Protein AF-A0A3N5F4Y5-F1 (afdb_monomer)

Radius of gyration: 19.26 Å; Cα contacts (8 Å, |Δi|>4): 260; chains: 1; bounding box: 48×37×70 Å

pLDDT: mean 82.88, std 17.09, range [37.59, 97.62]

Foldseek 3Di:
DDDDDDDPDDDPPDVPQPWAWDDDDLPVLQPQPLVNLQVLCQVLQLQFQWKWFDVVIDTDGSQQWPDWDGDLQFIWTAGPVRDIDTDGLQFFPAWTWIDGPQWIKIFTFGPDPPDSPDTGMITIDRDVVSSNSNRSSSSNSHDPD

Mean predicted aligned error: 8.81 Å

Solvent-accessible surface area (backbone atoms only — not comparable to full-atom values): 8452 Å² total; per-residue (Å²): 139,84,84,83,78,78,85,90,72,84,90,81,80,62,92,64,79,66,69,40,78,50,90,70,84,61,69,69,16,78,76,46,53,56,69,58,28,41,53,49,44,61,62,50,60,82,63,35,64,38,37,35,40,51,88,78,74,41,79,42,54,51,90,40,51,72,48,78,48,62,56,100,59,30,41,36,40,30,35,75,88,72,49,75,52,74,48,47,29,78,41,42,74,50,70,52,42,30,38,46,99,77,29,20,36,30,34,36,17,28,70,53,100,84,48,62,84,47,58,38,39,36,44,23,25,76,46,57,64,68,34,52,55,48,48,33,29,53,62,36,50,38,66,88,120

Structure (mmCIF, N/CA/C/O backbone):
data_AF-A0A3N5F4Y5-F1
#
_entry.id   AF-A0A3N5F4Y5-F1
#
loop_
_atom_site.group_PDB
_atom_site.id
_atom_site.type_symbol
_atom_site.label_atom_id
_atom_site.label_alt_id
_atom_site.label_comp_id
_atom_site.label_asym_id
_atom_site.label_entity_id
_atom_site.label_seq_id
_atom_site.pdbx_PDB_ins_code
_atom_site.Cartn_x
_atom_site.Cartn_y
_atom_site.Cartn_z
_atom_site.occupancy
_atom_site.B_iso_or_equiv
_atom_site.auth_seq_id
_atom_site.auth_comp_id
_atom_site.auth_asym_id
_atom_site.auth_atom_id
_atom_site.pdbx_PDB_model_num
ATOM 1 N N . MET A 1 1 ? 31.131 5.107 -60.556 1.00 39.16 1 MET A N 1
ATOM 2 C CA . MET A 1 1 ? 31.354 4.454 -59.250 1.00 39.16 1 MET A CA 1
ATOM 3 C C . MET A 1 1 ? 30.391 5.071 -58.253 1.00 39.16 1 MET A C 1
ATOM 5 O O . MET A 1 1 ? 30.559 6.221 -57.877 1.00 39.16 1 MET A O 1
ATOM 9 N N . THR A 1 2 ? 29.314 4.358 -57.948 1.00 41.59 2 THR A N 1
ATOM 10 C CA . THR A 1 2 ? 28.188 4.807 -57.122 1.00 41.59 2 THR A CA 1
ATOM 11 C C . THR A 1 2 ? 28.307 4.161 -55.751 1.00 41.59 2 THR A C 1
ATOM 13 O O . THR A 1 2 ? 27.948 2.999 -55.579 1.00 41.59 2 THR A O 1
ATOM 16 N N . THR A 1 3 ? 28.810 4.904 -54.769 1.00 41.22 3 THR A N 1
ATOM 17 C CA . THR A 1 3 ? 28.878 4.430 -53.384 1.00 41.22 3 THR A CA 1
ATOM 18 C C . THR A 1 3 ? 27.664 4.962 -52.630 1.00 41.22 3 THR A C 1
ATOM 20 O O . THR A 1 3 ? 27.638 6.104 -52.178 1.00 41.22 3 THR A O 1
ATOM 23 N N . ARG A 1 4 ? 26.624 4.128 -52.540 1.00 46.00 4 ARG A N 1
ATOM 24 C CA . ARG A 1 4 ? 25.572 4.239 -51.525 1.00 46.00 4 ARG A CA 1
ATOM 25 C C . ARG A 1 4 ? 26.124 3.663 -50.216 1.00 46.00 4 ARG A C 1
ATOM 27 O O . ARG A 1 4 ? 26.490 2.495 -50.185 1.00 46.00 4 ARG A O 1
ATOM 34 N N . ALA A 1 5 ? 26.146 4.465 -49.161 1.00 48.28 5 ALA A N 1
ATOM 35 C CA . ALA A 1 5 ? 26.186 4.015 -47.770 1.00 48.28 5 ALA A CA 1
ATOM 36 C C . ALA A 1 5 ? 25.197 4.923 -47.021 1.00 48.28 5 ALA A C 1
ATOM 38 O O . ALA A 1 5 ? 25.491 6.080 -46.749 1.00 48.28 5 ALA A O 1
ATOM 39 N N . THR A 1 6 ? 23.903 4.624 -47.104 1.00 47.03 6 THR A N 1
ATOM 40 C CA . THR A 1 6 ? 23.153 3.804 -46.138 1.00 47.03 6 THR A CA 1
ATOM 41 C C . THR A 1 6 ? 23.210 4.402 -44.734 1.00 47.03 6 THR A C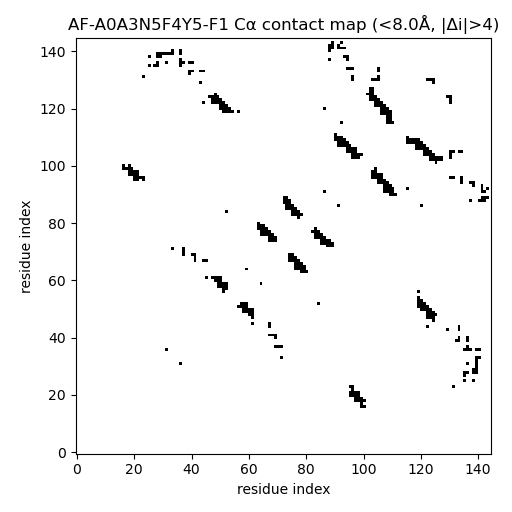 1
ATOM 43 O O . THR A 1 6 ? 24.239 4.398 -44.069 1.00 47.03 6 THR A O 1
ATOM 46 N N . ALA A 1 7 ? 22.054 4.941 -44.356 1.00 46.69 7 ALA A N 1
ATOM 47 C CA . ALA A 1 7 ? 21.669 5.537 -43.091 1.00 46.69 7 ALA A CA 1
ATOM 48 C C . ALA A 1 7 ? 22.350 4.954 -41.842 1.00 46.69 7 ALA A C 1
ATOM 50 O O . ALA A 1 7 ? 22.230 3.765 -41.558 1.00 46.69 7 ALA A O 1
ATOM 51 N N . LEU A 1 8 ? 22.928 5.843 -41.031 1.00 42.75 8 LEU A N 1
ATOM 52 C CA . LEU A 1 8 ? 23.055 5.652 -39.589 1.00 42.75 8 LEU A CA 1
ATOM 53 C C . LEU A 1 8 ? 22.016 6.562 -38.912 1.00 42.75 8 LEU A C 1
ATOM 55 O O . LEU A 1 8 ? 22.308 7.652 -38.431 1.00 42.75 8 LEU A O 1
ATOM 59 N N . PHE A 1 9 ? 20.760 6.132 -38.971 1.00 42.72 9 PHE A N 1
ATOM 60 C CA . PHE A 1 9 ? 19.688 6.595 -38.093 1.00 42.72 9 PHE A CA 1
ATOM 61 C C . PHE A 1 9 ? 19.286 5.378 -37.252 1.00 42.72 9 PHE A C 1
ATOM 63 O O . PHE A 1 9 ? 19.223 4.283 -37.805 1.00 42.72 9 PHE A O 1
ATOM 70 N N . PHE A 1 10 ? 19.005 5.586 -35.959 1.00 46.78 10 PHE A N 1
ATOM 71 C CA . PHE A 1 10 ? 18.862 4.578 -34.887 1.00 46.78 10 PHE A CA 1
ATOM 72 C C . PHE A 1 10 ? 20.227 4.011 -34.460 1.00 46.78 10 PHE A C 1
ATOM 74 O O . PHE A 1 10 ? 20.905 3.358 -35.234 1.00 46.78 10 PHE A O 1
ATOM 81 N N . ILE A 1 11 ? 20.753 4.269 -33.261 1.00 46.16 11 ILE A N 1
ATOM 82 C CA . ILE A 1 11 ? 20.195 3.880 -31.962 1.00 46.16 11 ILE A CA 1
ATOM 83 C C . ILE A 1 11 ? 20.563 4.958 -30.926 1.00 46.16 11 ILE A C 1
ATOM 85 O O . ILE A 1 11 ? 21.637 4.949 -30.340 1.00 46.16 11 ILE A O 1
ATOM 89 N N . LEU A 1 12 ? 19.659 5.905 -30.707 1.00 37.59 12 LEU A N 1
ATOM 90 C CA . LEU A 1 12 ? 19.516 6.648 -29.447 1.00 37.59 12 LEU A CA 1
ATOM 91 C C . LEU A 1 12 ? 18.030 7.004 -29.297 1.00 37.59 12 LEU A C 1
ATOM 93 O O . LEU A 1 12 ? 17.635 8.105 -28.931 1.00 37.59 12 LEU A O 1
ATOM 97 N N . ALA A 1 13 ? 17.180 6.034 -29.644 1.00 45.66 13 ALA A N 1
ATOM 98 C CA . ALA A 1 13 ? 15.788 6.036 -29.249 1.00 45.66 13 ALA A CA 1
ATOM 99 C C . ALA A 1 13 ? 15.753 5.626 -27.777 1.00 45.66 13 ALA A C 1
ATOM 101 O O . ALA A 1 13 ? 15.824 4.445 -27.465 1.00 45.66 13 ALA A O 1
ATOM 102 N N . GLY A 1 14 ? 15.718 6.639 -26.915 1.00 38.59 14 GLY A N 1
ATOM 103 C CA . GLY A 1 14 ? 15.108 6.597 -25.597 1.00 38.59 14 GLY A CA 1
ATOM 104 C C . GLY A 1 14 ? 15.651 5.552 -24.628 1.00 38.59 14 GLY A C 1
ATOM 105 O O . GLY A 1 14 ? 15.342 4.367 -24.710 1.00 38.59 14 GLY A O 1
ATOM 106 N N . LEU A 1 15 ? 16.205 6.046 -23.524 1.00 42.03 15 LEU A N 1
ATOM 107 C CA . LEU A 1 15 ? 15.737 5.591 -22.216 1.00 42.03 15 LEU A CA 1
ATOM 108 C C . LEU A 1 15 ? 14.218 5.844 -22.137 1.00 42.03 15 LEU A C 1
ATOM 110 O O . LEU A 1 15 ? 13.743 6.720 -21.420 1.00 42.03 15 LEU A O 1
ATOM 114 N N . SER A 1 16 ? 13.442 5.102 -22.925 1.00 44.28 16 SER A N 1
ATOM 115 C CA . SER A 1 16 ? 12.064 4.821 -22.613 1.00 44.28 16 SER A CA 1
ATOM 116 C C . SER A 1 16 ? 12.172 4.071 -21.304 1.00 44.28 16 SER A C 1
ATOM 118 O O . SER A 1 16 ? 12.575 2.909 -21.272 1.00 44.28 16 SER A O 1
ATOM 120 N N . ALA A 1 17 ? 11.906 4.769 -20.205 1.00 53.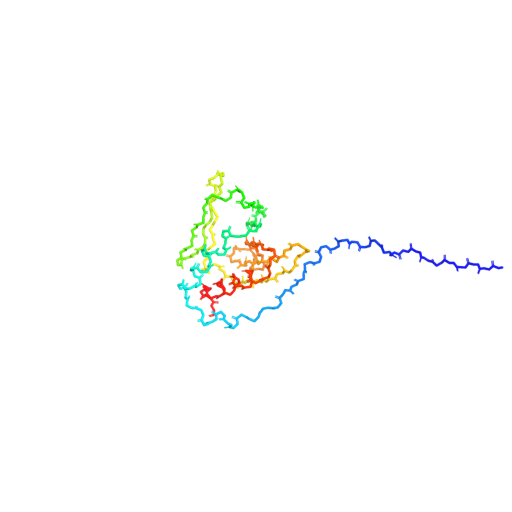50 17 ALA A N 1
ATOM 121 C CA . ALA A 1 17 ? 11.554 4.158 -18.941 1.00 53.50 17 ALA A CA 1
ATOM 122 C C . ALA A 1 17 ? 10.254 3.373 -19.189 1.00 53.50 17 ALA A C 1
ATOM 124 O O . ALA A 1 17 ? 9.159 3.813 -18.845 1.00 53.50 17 ALA A O 1
ATOM 125 N N . CYS A 1 18 ? 10.369 2.262 -19.918 1.00 67.62 18 CYS A N 1
ATOM 126 C CA . CYS A 1 18 ? 9.275 1.389 -20.275 1.00 67.62 18 CYS A CA 1
ATOM 127 C C . CYS A 1 18 ? 8.870 0.703 -18.988 1.00 67.62 18 CYS A C 1
ATOM 129 O O . CYS A 1 18 ? 9.538 -0.200 -18.493 1.00 67.62 18 CYS A O 1
ATOM 131 N N . ARG A 1 19 ? 7.789 1.217 -18.420 1.00 78.88 19 ARG A N 1
ATOM 132 C CA . ARG A 1 19 ? 7.047 0.561 -17.364 1.00 78.88 19 ARG A CA 1
ATOM 133 C C . ARG A 1 19 ? 6.552 -0.777 -17.907 1.00 78.88 19 ARG A C 1
ATOM 135 O O . ARG A 1 19 ? 5.781 -0.791 -18.864 1.00 78.88 19 ARG A O 1
ATOM 142 N N . GLU A 1 20 ? 6.995 -1.871 -17.307 1.00 87.12 20 GLU A N 1
ATOM 143 C CA . GLU A 1 20 ? 6.615 -3.220 -17.723 1.00 87.12 20 GLU A CA 1
ATOM 144 C C . GLU A 1 20 ? 5.564 -3.770 -16.748 1.00 87.12 20 GLU A C 1
ATOM 146 O O . GLU A 1 20 ? 5.825 -3.799 -15.543 1.00 87.12 20 GLU A O 1
ATOM 151 N N . PRO A 1 21 ? 4.360 -4.153 -17.204 1.00 87.56 21 PRO A N 1
ATOM 152 C CA . PRO A 1 21 ? 3.346 -4.714 -16.318 1.00 87.56 21 PRO A CA 1
ATOM 153 C C . PRO A 1 21 ? 3.817 -6.061 -15.755 1.00 87.56 21 PRO A C 1
ATOM 155 O O . PRO A 1 21 ? 4.337 -6.898 -16.491 1.00 87.56 21 PRO A O 1
ATOM 158 N N . ILE A 1 22 ? 3.599 -6.292 -14.461 1.00 88.69 22 ILE A N 1
ATOM 159 C CA . ILE A 1 22 ? 3.872 -7.583 -13.823 1.00 88.69 22 ILE A CA 1
ATOM 160 C C . ILE A 1 22 ? 2.543 -8.319 -13.677 1.00 88.69 22 ILE A C 1
ATOM 162 O O . ILE A 1 22 ? 1.646 -7.865 -12.968 1.00 88.69 22 ILE A O 1
ATOM 166 N N . ALA A 1 23 ? 2.418 -9.471 -14.335 1.00 84.56 23 ALA A N 1
ATOM 167 C CA . ALA A 1 23 ? 1.276 -10.350 -14.128 1.00 84.56 23 ALA A CA 1
ATOM 168 C C . ALA A 1 23 ? 1.361 -10.984 -12.731 1.00 84.56 23 ALA A C 1
ATOM 170 O O . ALA A 1 23 ? 2.342 -11.650 -12.387 1.00 84.56 23 ALA A O 1
ATOM 171 N N . VAL A 1 24 ? 0.325 -10.778 -11.921 1.00 79.31 24 VAL A N 1
ATOM 172 C CA . VAL A 1 24 ? 0.198 -11.376 -10.591 1.00 79.31 24 VAL A CA 1
ATOM 173 C C . VAL A 1 24 ? -1.089 -12.181 -10.543 1.00 79.31 24 VAL A C 1
ATOM 175 O O . VAL A 1 24 ? -2.158 -11.659 -10.850 1.00 79.31 24 VAL A O 1
ATOM 178 N N . ASP A 1 25 ? -0.986 -13.454 -10.162 1.00 81.94 25 ASP A N 1
ATOM 179 C CA . ASP A 1 25 ? -2.162 -14.256 -9.839 1.00 81.94 25 ASP A CA 1
ATOM 18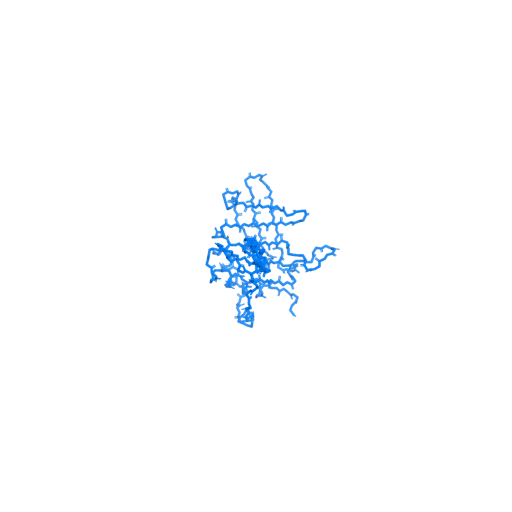0 C C . ASP A 1 25 ? -2.692 -13.831 -8.465 1.00 81.94 25 ASP A C 1
ATOM 182 O O . ASP A 1 25 ? -2.085 -14.114 -7.433 1.00 81.94 25 ASP A O 1
ATOM 186 N N . THR A 1 26 ? -3.813 -13.113 -8.451 1.00 78.75 26 THR A N 1
ATOM 187 C CA . THR A 1 26 ? -4.427 -12.582 -7.226 1.00 78.75 26 THR A CA 1
ATOM 188 C C . THR A 1 26 ? -5.364 -13.575 -6.542 1.00 78.75 26 THR A C 1
ATOM 190 O O . THR A 1 26 ? -5.964 -13.237 -5.521 1.00 78.75 26 THR A O 1
ATOM 193 N N . ARG A 1 27 ? -5.472 -14.821 -7.031 1.00 82.69 27 ARG A N 1
ATOM 194 C CA . ARG A 1 27 ? -6.260 -15.876 -6.364 1.00 82.69 27 ARG A CA 1
ATOM 195 C C . ARG A 1 27 ? -5.768 -16.155 -4.950 1.00 82.69 27 ARG A C 1
ATOM 197 O O . ARG A 1 27 ? -6.574 -16.374 -4.054 1.00 82.69 27 ARG A O 1
ATOM 204 N N . ALA A 1 28 ? -4.456 -16.074 -4.721 1.00 79.25 28 ALA A N 1
ATOM 205 C CA . ALA A 1 28 ? -3.878 -16.236 -3.387 1.00 79.25 28 ALA A CA 1
ATOM 206 C C . ALA A 1 28 ? -4.447 -15.227 -2.369 1.00 79.25 28 ALA A C 1
ATOM 208 O O . ALA A 1 28 ? -4.543 -15.545 -1.185 1.00 79.25 28 ALA A O 1
ATOM 209 N N . ALA A 1 29 ? -4.894 -14.050 -2.826 1.00 85.31 29 ALA A N 1
ATOM 210 C CA . ALA A 1 29 ? -5.499 -13.034 -1.971 1.00 85.31 29 ALA A CA 1
ATOM 211 C C . ALA A 1 29 ? -6.876 -13.442 -1.412 1.00 85.31 29 ALA A C 1
ATOM 213 O O . ALA A 1 29 ? -7.260 -12.954 -0.356 1.00 85.31 29 ALA A O 1
ATOM 214 N N . GLU A 1 30 ? -7.619 -14.345 -2.070 1.00 85.38 30 GLU A N 1
ATOM 215 C CA . GLU A 1 30 ? -8.925 -14.840 -1.583 1.00 85.38 30 GLU A CA 1
ATOM 216 C C . GLU A 1 30 ? -8.823 -15.579 -0.243 1.00 85.38 30 GLU A C 1
ATOM 218 O O . GLU A 1 30 ? -9.769 -15.573 0.539 1.00 85.38 30 GLU A O 1
ATOM 223 N N . GLY A 1 31 ? -7.671 -16.192 0.040 1.00 88.75 31 GLY A N 1
ATOM 224 C CA . GLY A 1 31 ? -7.444 -16.943 1.273 1.00 88.75 31 GLY A CA 1
ATOM 225 C C . GLY A 1 31 ? -6.908 -16.114 2.441 1.00 88.75 31 GLY A C 1
ATOM 226 O O . GLY A 1 31 ? -6.721 -16.669 3.522 1.00 88.75 31 GLY A O 1
ATOM 227 N N . ILE A 1 32 ? -6.613 -14.823 2.252 1.00 92.50 32 ILE A N 1
ATOM 228 C CA . ILE A 1 32 ? -5.951 -14.003 3.275 1.00 92.50 32 ILE A CA 1
ATOM 229 C C . ILE A 1 32 ? -7.006 -13.389 4.207 1.00 92.50 32 ILE A C 1
ATOM 231 O O . ILE A 1 32 ? -7.803 -12.564 3.760 1.00 92.50 32 ILE A O 1
ATOM 235 N N . PRO A 1 33 ? -7.006 -13.703 5.519 1.00 95.44 33 PRO A N 1
ATOM 236 C CA . PRO A 1 33 ? -7.923 -13.064 6.457 1.00 95.44 33 PRO A CA 1
ATOM 237 C C . PRO A 1 33 ? -7.659 -11.558 6.555 1.00 95.44 33 PRO A C 1
ATOM 239 O O . PRO A 1 33 ? -6.504 -11.138 6.660 1.00 95.44 33 PRO A O 1
ATOM 242 N N . SER A 1 34 ? -8.715 -10.742 6.633 1.00 94.00 34 SER A N 1
ATOM 243 C CA . SER A 1 34 ? -8.603 -9.273 6.649 1.00 94.00 34 SER A CA 1
ATOM 244 C C . SER A 1 34 ? -7.655 -8.751 7.732 1.00 94.00 34 SER A C 1
ATOM 246 O O . SER A 1 34 ? -6.875 -7.837 7.488 1.00 94.00 34 SER A O 1
ATOM 248 N N . LYS A 1 35 ? -7.646 -9.375 8.918 1.00 95.38 35 LYS A N 1
ATOM 249 C CA . LYS A 1 35 ? -6.722 -9.012 10.004 1.00 95.38 35 LYS A CA 1
ATOM 250 C C . LYS A 1 35 ? -5.249 -9.182 9.604 1.00 95.38 35 LYS A C 1
ATOM 252 O O . LYS A 1 35 ? -4.445 -8.299 9.882 1.00 95.38 35 LYS A O 1
ATOM 257 N N . ILE A 1 36 ? -4.916 -10.280 8.923 1.00 96.94 36 ILE A N 1
ATOM 258 C CA . ILE A 1 36 ? -3.555 -10.558 8.438 1.00 96.94 36 ILE A CA 1
ATOM 259 C C . ILE A 1 36 ? -3.176 -9.576 7.330 1.00 96.94 36 ILE A C 1
ATOM 261 O O . ILE A 1 36 ? -2.060 -9.064 7.323 1.00 96.94 36 ILE A O 1
ATOM 265 N N . ALA A 1 37 ? -4.112 -9.259 6.431 1.00 96.50 37 ALA A N 1
ATOM 266 C CA . ALA A 1 37 ? -3.887 -8.254 5.398 1.00 96.50 37 ALA A CA 1
ATOM 267 C C . ALA A 1 37 ? -3.617 -6.862 6.002 1.00 96.50 37 ALA A C 1
ATOM 269 O O . ALA A 1 37 ? -2.658 -6.199 5.613 1.00 96.50 37 ALA A O 1
ATOM 270 N N . ILE A 1 38 ? -4.395 -6.442 7.006 1.00 97.31 38 ILE A N 1
ATOM 271 C CA . ILE A 1 38 ? -4.191 -5.173 7.725 1.00 97.31 38 ILE A CA 1
ATOM 272 C C . ILE A 1 38 ? -2.827 -5.146 8.421 1.00 97.31 38 ILE A C 1
ATOM 274 O O . ILE A 1 38 ? -2.095 -4.165 8.294 1.00 97.31 38 ILE A O 1
ATOM 278 N N . GLU A 1 39 ? -2.460 -6.207 9.144 1.00 97.62 39 GLU A N 1
ATOM 279 C CA . GLU A 1 39 ? -1.151 -6.312 9.803 1.00 97.62 39 GLU A CA 1
ATOM 280 C C . GLU A 1 39 ? -0.002 -6.259 8.786 1.00 97.62 39 GLU A C 1
ATOM 282 O O . GLU A 1 39 ? 0.954 -5.504 8.971 1.00 97.62 39 GLU A O 1
ATOM 287 N N . GLY A 1 40 ? -0.139 -6.965 7.664 1.00 97.19 40 GLY A N 1
ATOM 288 C CA . GLY A 1 40 ? 0.827 -6.936 6.572 1.00 97.19 40 GLY A CA 1
ATOM 289 C C . GLY A 1 40 ? 0.975 -5.553 5.930 1.00 97.19 40 GLY A C 1
ATOM 290 O O . GLY A 1 40 ? 2.094 -5.101 5.686 1.00 97.19 40 GLY A O 1
ATOM 291 N N . LEU A 1 41 ? -0.127 -4.827 5.717 1.00 97.38 41 LEU A N 1
ATOM 292 C CA . LEU A 1 41 ? -0.084 -3.442 5.234 1.00 97.38 41 LEU A CA 1
ATOM 293 C C . LEU A 1 41 ? 0.596 -2.502 6.239 1.00 97.38 41 LEU A C 1
ATOM 295 O O . LEU A 1 41 ? 1.412 -1.673 5.830 1.00 97.38 41 LEU A O 1
ATOM 299 N N . ARG A 1 42 ? 0.320 -2.644 7.546 1.00 97.50 42 ARG A N 1
ATOM 300 C CA . ARG A 1 42 ? 1.002 -1.865 8.603 1.00 97.50 42 ARG A CA 1
ATOM 301 C C . ARG A 1 42 ? 2.512 -2.067 8.569 1.00 97.50 42 ARG A C 1
ATOM 303 O O . ARG A 1 42 ? 3.254 -1.127 8.843 1.00 97.50 42 ARG A O 1
ATOM 310 N N . GLU A 1 43 ? 2.963 -3.268 8.227 1.00 97.19 43 GLU A N 1
ATOM 311 C CA . GLU A 1 43 ? 4.383 -3.585 8.140 1.00 97.19 43 GLU A CA 1
ATOM 312 C C . GLU A 1 43 ? 5.038 -3.058 6.851 1.00 97.19 43 GLU A C 1
ATOM 314 O O . GLU A 1 43 ? 6.159 -2.541 6.884 1.00 97.19 43 GLU A O 1
ATOM 319 N N . LEU A 1 44 ? 4.366 -3.196 5.704 1.00 96.69 44 LEU A N 1
ATOM 320 C CA . LEU A 1 44 ? 4.965 -2.943 4.389 1.00 96.69 44 LEU A CA 1
ATOM 321 C C . LEU A 1 44 ? 4.906 -1.479 3.950 1.00 96.69 44 LEU A C 1
ATOM 323 O O . LEU A 1 44 ? 5.873 -0.985 3.360 1.00 96.69 44 LEU A O 1
ATOM 327 N N . LEU A 1 45 ? 3.809 -0.774 4.234 1.00 95.31 45 LEU A N 1
ATOM 328 C CA . LEU A 1 45 ? 3.611 0.600 3.763 1.00 95.31 45 LEU A CA 1
ATOM 329 C C . LEU A 1 45 ? 4.674 1.580 4.286 1.00 95.31 45 LEU A C 1
ATOM 331 O O . LEU A 1 45 ? 5.197 2.353 3.486 1.00 95.31 45 LEU A O 1
ATOM 335 N N . PRO A 1 46 ? 5.124 1.526 5.556 1.00 94.44 46 PRO A N 1
ATOM 336 C CA . PRO A 1 46 ? 6.208 2.393 6.026 1.00 94.44 46 PRO A CA 1
ATOM 337 C C . PRO A 1 46 ? 7.567 2.150 5.345 1.00 94.44 46 PRO A C 1
ATOM 339 O O . PRO A 1 46 ? 8.486 2.958 5.510 1.00 94.44 46 PRO A O 1
ATOM 342 N N . LYS A 1 47 ? 7.722 1.039 4.610 1.00 93.88 47 LYS A N 1
ATOM 343 C CA . LYS A 1 47 ? 8.960 0.654 3.913 1.00 93.88 47 LYS A CA 1
ATOM 344 C C . LYS A 1 47 ? 9.009 1.137 2.458 1.00 93.88 47 LYS A C 1
ATOM 346 O O . LYS A 1 47 ? 10.042 0.942 1.817 1.00 93.88 47 LYS A O 1
ATOM 351 N N . VAL A 1 48 ? 7.949 1.769 1.942 1.00 93.88 48 VAL A N 1
ATOM 352 C CA . VAL A 1 48 ? 7.947 2.337 0.583 1.00 93.88 48 VAL A CA 1
ATOM 353 C C . VAL A 1 48 ? 9.090 3.332 0.416 1.00 93.88 48 VAL A C 1
ATOM 355 O O . VAL A 1 48 ? 9.413 4.107 1.318 1.00 93.88 48 VAL A O 1
ATOM 358 N N . VAL A 1 49 ? 9.722 3.313 -0.750 1.00 90.06 49 VAL A N 1
ATOM 359 C CA . VAL A 1 49 ? 10.788 4.264 -1.097 1.00 90.06 49 VAL A CA 1
ATOM 360 C C . VAL A 1 49 ? 10.188 5.534 -1.678 1.00 90.06 49 VAL A C 1
ATOM 362 O O . VAL A 1 49 ? 10.707 6.628 -1.463 1.00 90.06 49 VAL A O 1
ATOM 365 N N . TYR A 1 50 ? 9.073 5.378 -2.384 1.00 86.94 50 TYR A N 1
ATOM 366 C CA . TYR A 1 50 ? 8.359 6.459 -3.025 1.00 86.94 50 TYR A CA 1
ATOM 367 C C . TYR A 1 50 ? 6.854 6.206 -2.951 1.00 86.94 50 TYR A C 1
ATOM 369 O O . TYR A 1 50 ? 6.399 5.067 -3.085 1.00 86.94 50 TYR A O 1
ATOM 377 N N . LEU A 1 51 ? 6.102 7.278 -2.729 1.00 90.81 51 LEU A N 1
ATOM 378 C CA . LEU A 1 51 ? 4.651 7.299 -2.695 1.00 90.81 51 LEU A CA 1
ATOM 379 C C . LEU A 1 51 ? 4.178 8.454 -3.579 1.00 90.81 51 LEU A C 1
ATOM 381 O O . LEU A 1 51 ? 4.780 9.522 -3.600 1.00 90.81 51 LEU A O 1
ATOM 385 N N . SER A 1 52 ? 3.064 8.278 -4.273 1.00 87.81 52 SER A N 1
ATOM 386 C CA . SER A 1 52 ? 2.338 9.421 -4.828 1.00 87.81 52 SER A CA 1
ATOM 387 C C . SER A 1 52 ? 0.840 9.211 -4.711 1.00 87.81 52 SER A C 1
ATOM 389 O O . SER A 1 52 ? 0.374 8.067 -4.733 1.00 87.81 52 SER A O 1
ATOM 391 N N . CYS A 1 53 ? 0.092 10.305 -4.573 1.00 86.25 53 CYS A N 1
ATOM 392 C CA . CYS A 1 53 ? -1.360 10.244 -4.519 1.00 86.25 53 CYS A CA 1
ATOM 393 C C . CYS A 1 53 ? -2.074 11.458 -5.131 1.00 86.25 53 CYS A C 1
ATOM 395 O O . CYS A 1 53 ? -1.516 12.554 -5.163 1.00 86.25 53 CYS A O 1
ATOM 397 N N . GLY A 1 54 ? -3.328 11.278 -5.558 1.00 71.62 54 GLY A N 1
ATOM 398 C CA . GLY A 1 54 ? -4.228 12.366 -5.979 1.00 71.62 54 GLY A CA 1
ATOM 399 C C . GLY A 1 54 ? -4.280 12.665 -7.488 1.00 71.62 54 GLY A C 1
ATOM 400 O O . GLY A 1 54 ? -3.560 12.062 -8.283 1.00 71.62 54 GLY A O 1
ATOM 401 N N . ASP A 1 55 ? -5.156 13.610 -7.863 1.00 66.69 55 ASP A N 1
ATOM 402 C CA . ASP A 1 55 ? -5.250 14.246 -9.193 1.00 66.69 55 ASP A CA 1
ATOM 403 C C . ASP A 1 55 ? -5.414 15.781 -8.998 1.00 66.69 55 ASP A C 1
ATOM 405 O O . ASP A 1 55 ? -6.437 16.195 -8.444 1.00 66.69 55 ASP A O 1
ATOM 409 N N . PRO A 1 56 ? -4.435 16.635 -9.374 1.00 68.94 56 PRO A N 1
ATOM 410 C CA . PRO A 1 56 ? -3.148 16.280 -9.969 1.00 68.94 56 PRO A CA 1
ATOM 411 C C . PRO A 1 56 ? -2.289 15.451 -9.008 1.00 68.94 56 PRO A C 1
ATOM 413 O O . PRO A 1 56 ? -2.421 15.545 -7.787 1.00 68.94 56 PRO A O 1
ATOM 416 N N . ARG A 1 57 ? -1.412 14.617 -9.572 1.00 78.00 57 ARG A N 1
ATOM 417 C CA . ARG A 1 57 ? -0.543 13.735 -8.789 1.00 78.00 57 ARG A CA 1
ATOM 418 C C . ARG A 1 57 ? 0.371 14.557 -7.884 1.00 78.00 57 ARG A C 1
ATOM 420 O O . ARG A 1 57 ? 1.127 15.392 -8.372 1.00 78.00 57 ARG A O 1
ATOM 427 N N . VAL A 1 58 ? 0.349 14.244 -6.593 1.00 81.69 58 VAL A N 1
ATOM 428 C CA . VAL A 1 58 ? 1.304 14.757 -5.612 1.00 81.69 58 VAL A CA 1
ATOM 429 C C . VAL A 1 58 ? 2.306 13.659 -5.298 1.00 81.69 58 VAL A C 1
ATOM 431 O O . VAL A 1 58 ? 1.934 12.564 -4.873 1.00 81.69 58 VAL A O 1
ATOM 434 N N . GLU A 1 59 ? 3.577 13.949 -5.541 1.00 87.19 59 GLU A N 1
ATOM 435 C CA . GLU A 1 59 ? 4.687 13.081 -5.167 1.00 87.19 59 GLU A CA 1
ATOM 436 C C . GLU A 1 59 ? 5.019 13.305 -3.691 1.00 87.19 59 GLU A C 1
ATOM 438 O O . GLU A 1 59 ? 5.151 14.446 -3.257 1.00 87.19 59 GLU A O 1
ATOM 443 N N . ILE A 1 60 ? 5.120 12.227 -2.915 1.00 85.31 60 ILE A N 1
ATOM 444 C CA . ILE A 1 60 ? 5.388 12.274 -1.479 1.00 85.31 60 ILE A CA 1
ATOM 445 C C . ILE A 1 60 ? 6.604 11.395 -1.207 1.00 85.31 60 ILE A C 1
ATOM 447 O O . ILE A 1 60 ? 6.569 10.167 -1.338 1.00 85.31 60 ILE A O 1
ATOM 451 N N . SER A 1 61 ? 7.703 12.022 -0.806 1.00 85.94 61 SER A N 1
ATOM 452 C CA . SER A 1 61 ? 8.880 11.289 -0.358 1.00 85.94 61 SER A CA 1
ATOM 453 C C . SER A 1 61 ? 8.612 10.624 0.994 1.00 85.94 61 SER A C 1
ATOM 455 O O . SER A 1 61 ? 7.875 11.137 1.837 1.00 85.94 61 SER A O 1
ATOM 457 N N . ARG A 1 62 ? 9.276 9.496 1.267 1.00 86.00 62 ARG A N 1
ATOM 458 C CA . ARG A 1 62 ? 9.171 8.828 2.575 1.00 86.00 62 ARG A CA 1
ATOM 459 C C . ARG A 1 62 ? 9.507 9.768 3.742 1.00 86.00 62 ARG A C 1
ATOM 461 O O . ARG A 1 62 ? 8.880 9.680 4.790 1.00 86.00 62 ARG A O 1
ATOM 468 N N . SER A 1 63 ? 10.474 10.671 3.560 1.00 87.88 63 SER A N 1
ATOM 469 C CA . SER A 1 63 ? 10.891 11.653 4.573 1.00 87.88 63 SER A CA 1
ATOM 470 C C . SER A 1 63 ? 9.819 12.681 4.934 1.00 87.88 63 SER A C 1
ATOM 472 O O . SER A 1 63 ? 9.919 13.325 5.981 1.00 87.88 63 SER A O 1
ATOM 474 N N . GLU A 1 64 ? 8.812 12.855 4.079 1.00 89.38 64 GLU A N 1
ATOM 475 C CA . GLU A 1 64 ? 7.685 13.746 4.336 1.00 89.38 64 GLU A CA 1
ATOM 476 C C . GLU A 1 64 ? 6.573 13.069 5.129 1.00 89.38 64 GLU A C 1
ATOM 478 O O . GLU A 1 64 ? 5.780 13.773 5.749 1.00 89.38 64 GLU A O 1
ATOM 483 N N . VAL A 1 65 ? 6.512 11.736 5.154 1.00 91.38 65 VAL A N 1
ATOM 484 C CA . VAL A 1 65 ? 5.480 11.004 5.893 1.00 91.38 65 VAL A CA 1
ATOM 485 C C . VAL A 1 65 ? 5.831 10.966 7.379 1.00 91.38 65 VAL A C 1
ATOM 487 O O . VAL A 1 65 ? 6.900 10.501 7.770 1.00 91.38 65 VAL A O 1
ATOM 490 N N . THR A 1 66 ? 4.921 11.451 8.220 1.00 92.94 66 THR A N 1
ATOM 491 C CA . THR A 1 66 ? 5.089 11.503 9.680 1.00 92.94 66 THR A CA 1
ATOM 492 C C . THR A 1 66 ? 4.425 10.327 10.381 1.00 92.94 66 THR A C 1
ATOM 494 O O . THR A 1 66 ? 4.938 9.855 11.392 1.00 92.94 66 THR A O 1
ATOM 497 N N . SER A 1 67 ? 3.310 9.823 9.849 1.00 93.88 67 SER A N 1
ATOM 498 C CA . SER A 1 67 ? 2.631 8.654 10.406 1.00 93.88 67 SER A CA 1
ATOM 499 C C . SER A 1 67 ? 1.822 7.894 9.363 1.00 93.88 67 SER A C 1
ATOM 501 O O . SER A 1 67 ? 1.279 8.492 8.433 1.00 93.88 67 SER A O 1
ATOM 503 N N . TRP A 1 68 ? 1.665 6.595 9.606 1.00 95.12 68 TRP A N 1
ATOM 504 C CA . TRP A 1 68 ? 0.734 5.713 8.909 1.00 95.12 68 TRP A CA 1
ATOM 505 C C . TRP A 1 68 ? -0.308 5.191 9.896 1.00 95.12 68 TRP A C 1
ATOM 507 O O . TRP A 1 68 ? 0.030 4.835 11.024 1.00 95.12 68 TRP A O 1
ATOM 517 N N . ALA A 1 69 ? -1.555 5.102 9.455 1.00 95.94 69 ALA A N 1
ATOM 518 C CA . ALA A 1 69 ? -2.618 4.383 10.132 1.00 95.94 69 ALA A CA 1
ATOM 519 C C . ALA A 1 69 ? -3.261 3.424 9.129 1.00 95.94 69 ALA A C 1
ATOM 521 O O . ALA A 1 69 ? -3.577 3.806 8.007 1.00 95.94 69 ALA A O 1
ATOM 522 N N . VAL A 1 70 ? -3.436 2.169 9.530 1.00 96.75 70 VAL A N 1
ATOM 523 C CA . VAL A 1 70 ? -4.158 1.168 8.739 1.00 96.75 70 VAL A CA 1
ATOM 524 C C . VAL A 1 70 ? -5.178 0.535 9.667 1.00 96.75 70 VAL A C 1
ATOM 526 O O . VAL A 1 70 ? -4.799 0.008 10.717 1.00 96.75 70 VAL A O 1
ATOM 529 N N . ASP A 1 71 ? -6.449 0.632 9.313 1.00 95.56 71 ASP A N 1
ATOM 530 C CA . ASP A 1 71 ? -7.594 0.124 10.070 1.00 95.56 71 ASP A CA 1
ATOM 531 C C . ASP A 1 71 ? -8.485 -0.732 9.160 1.00 95.56 71 ASP A C 1
ATOM 533 O O . ASP A 1 71 ? -8.129 -0.988 8.014 1.00 95.56 71 ASP A O 1
ATOM 537 N N . GLU A 1 72 ? -9.630 -1.202 9.650 1.00 94.38 72 GLU A N 1
ATOM 538 C CA . GLU A 1 72 ? -10.558 -2.021 8.860 1.00 94.38 72 GLU A CA 1
ATOM 539 C C . GLU A 1 72 ? -11.199 -1.257 7.693 1.00 94.38 72 GLU A C 1
ATOM 541 O O . GLU A 1 72 ? -11.764 -1.871 6.795 1.00 94.38 72 GLU A O 1
ATOM 546 N N . LYS A 1 73 ? -11.131 0.078 7.692 1.00 94.00 73 LYS A N 1
ATOM 547 C CA . LYS A 1 73 ? -11.763 0.935 6.683 1.00 94.00 73 LYS A CA 1
ATOM 548 C C . LYS A 1 73 ? -10.782 1.377 5.604 1.00 94.00 73 LYS A C 1
ATOM 550 O O . LYS A 1 73 ? -11.217 1.793 4.529 1.00 94.00 73 LYS A O 1
ATOM 555 N N . GLY A 1 74 ? -9.481 1.392 5.884 1.00 95.00 74 GLY A N 1
ATOM 556 C CA . GLY A 1 74 ? -8.494 1.829 4.910 1.00 95.00 74 GLY A CA 1
ATOM 557 C C . GLY A 1 74 ? -7.113 2.152 5.460 1.00 95.00 74 GLY A C 1
ATOM 558 O O . GLY A 1 74 ? -6.745 1.839 6.592 1.00 95.00 74 GLY A O 1
ATOM 559 N N . VAL A 1 75 ? -6.355 2.837 4.610 1.00 95.12 75 VAL A N 1
ATOM 560 C CA . VAL A 1 75 ? -5.012 3.348 4.878 1.00 95.12 75 VAL A CA 1
ATOM 561 C C . VAL A 1 75 ? -5.074 4.870 4.933 1.00 95.12 75 VAL A C 1
ATOM 563 O O . VAL A 1 75 ? -5.612 5.509 4.032 1.00 95.12 75 VAL A O 1
ATOM 566 N N . GLU A 1 76 ? -4.488 5.464 5.961 1.00 94.75 76 GLU A N 1
ATOM 567 C CA . GLU A 1 76 ? -4.292 6.904 6.093 1.00 94.75 76 GLU A CA 1
ATOM 568 C C . GLU A 1 76 ? -2.808 7.200 6.313 1.00 94.75 76 GLU A C 1
ATOM 570 O O . GLU A 1 76 ? -2.142 6.560 7.128 1.00 94.75 76 GLU A O 1
ATOM 575 N N . LEU A 1 77 ? -2.290 8.194 5.599 1.00 93.31 77 LEU A N 1
ATOM 576 C CA . LEU A 1 77 ? -0.954 8.733 5.825 1.00 93.31 77 LEU A CA 1
ATOM 577 C C . LEU A 1 77 ? -1.035 10.222 6.132 1.00 93.31 77 LEU A C 1
ATOM 579 O O . LEU A 1 77 ? -1.861 10.943 5.569 1.00 93.31 77 LEU A O 1
ATOM 583 N N . ARG A 1 78 ? -0.146 10.686 7.007 1.00 93.25 78 ARG A N 1
ATOM 584 C CA . ARG A 1 78 ? -0.001 12.106 7.332 1.00 93.25 78 ARG A CA 1
ATOM 585 C C . ARG A 1 78 ? 1.364 12.598 6.907 1.00 93.25 78 ARG A C 1
ATOM 587 O O . ARG A 1 78 ? 2.361 11.905 7.108 1.00 93.25 78 ARG A O 1
ATOM 594 N N . THR A 1 79 ? 1.409 13.787 6.325 1.00 92.25 79 THR A N 1
ATOM 595 C CA . THR A 1 79 ? 2.657 14.425 5.905 1.00 92.25 79 THR A CA 1
ATOM 596 C C . THR A 1 79 ? 3.123 15.456 6.930 1.00 92.25 79 THR A C 1
ATOM 598 O O . THR A 1 79 ? 2.366 15.901 7.796 1.00 92.25 79 THR A O 1
ATOM 601 N N . ARG A 1 80 ? 4.382 15.886 6.826 1.00 90.12 80 ARG A N 1
ATOM 602 C CA . ARG A 1 80 ? 4.963 16.949 7.658 1.00 90.12 80 ARG A CA 1
ATOM 603 C C . ARG A 1 80 ? 4.226 18.282 7.502 1.00 90.12 80 ARG A C 1
ATOM 605 O O . ARG A 1 80 ? 4.187 19.058 8.449 1.00 90.12 80 ARG A O 1
ATOM 612 N N . ALA A 1 81 ? 3.604 18.519 6.346 1.00 88.69 81 ALA A N 1
ATOM 613 C CA . ALA A 1 81 ? 2.766 19.689 6.090 1.00 88.69 81 ALA A CA 1
ATOM 614 C C . ALA A 1 81 ? 1.390 19.625 6.789 1.00 88.69 81 ALA A C 1
ATOM 616 O O . ALA A 1 81 ? 0.582 20.535 6.631 1.00 88.69 81 ALA A O 1
ATOM 617 N N . GLY A 1 82 ? 1.098 18.552 7.535 1.00 87.00 82 GLY A N 1
ATOM 618 C CA . GLY A 1 82 ? -0.188 18.341 8.200 1.00 87.00 82 GLY A CA 1
ATOM 619 C C . GLY A 1 82 ? -1.299 17.852 7.267 1.00 87.00 82 GLY A C 1
ATOM 620 O O . GLY A 1 82 ? -2.443 17.737 7.700 1.00 87.00 82 GLY A O 1
ATOM 621 N N . LEU A 1 83 ? -0.981 17.540 6.005 1.00 87.06 83 LEU A N 1
ATOM 622 C CA . LEU A 1 83 ? -1.943 16.976 5.059 1.00 87.06 83 LEU A CA 1
ATOM 623 C C . LEU A 1 83 ? -2.183 15.500 5.383 1.00 87.06 83 LEU A C 1
ATOM 625 O O . LEU A 1 83 ? -1.238 14.760 5.665 1.00 87.06 83 LEU A O 1
ATOM 629 N N . SER A 1 84 ? -3.446 15.081 5.321 1.00 89.81 84 SER A N 1
ATOM 630 C CA . SER A 1 84 ? -3.850 13.684 5.471 1.00 89.81 84 SER A CA 1
ATOM 631 C C . SER A 1 84 ? -4.382 13.154 4.144 1.00 89.81 84 SER A C 1
ATOM 633 O O . SER A 1 84 ? -5.226 13.790 3.510 1.00 89.81 84 SER A O 1
ATOM 635 N N . HIS A 1 85 ? -3.886 11.990 3.731 1.00 89.31 85 HIS A N 1
ATOM 636 C CA . HIS A 1 85 ? -4.344 11.293 2.534 1.00 89.31 85 HIS A CA 1
ATOM 637 C C . HIS A 1 85 ? -4.886 9.928 2.940 1.00 89.31 85 HIS A C 1
ATOM 639 O O . HIS A 1 85 ? -4.160 9.113 3.512 1.00 89.31 85 HIS A O 1
ATOM 645 N N . ARG A 1 86 ? -6.165 9.686 2.639 1.00 90.56 86 ARG A N 1
ATOM 646 C CA . ARG A 1 86 ? -6.862 8.448 2.990 1.00 90.56 86 ARG A CA 1
ATOM 647 C C . ARG A 1 86 ? -7.275 7.675 1.743 1.00 90.56 86 ARG A C 1
ATOM 649 O O . ARG A 1 86 ? -7.898 8.225 0.839 1.00 90.56 86 ARG A O 1
ATOM 656 N N . LEU A 1 87 ? -6.960 6.388 1.746 1.00 91.62 87 LEU A N 1
ATOM 657 C CA . LEU A 1 87 ? -7.409 5.379 0.800 1.00 91.62 87 LEU A CA 1
ATOM 658 C C . LEU A 1 87 ? -8.382 4.449 1.530 1.00 91.62 87 LEU A C 1
ATOM 660 O O . LEU A 1 87 ? -7.958 3.641 2.354 1.00 91.62 87 LEU A O 1
ATOM 664 N N . ALA A 1 88 ? -9.679 4.585 1.261 1.00 92.12 88 ALA A N 1
ATOM 665 C CA . ALA A 1 88 ? -10.685 3.668 1.789 1.00 92.12 88 ALA A CA 1
ATOM 666 C C . ALA A 1 88 ? -10.664 2.351 1.001 1.00 92.12 88 ALA A C 1
ATOM 668 O O . ALA A 1 88 ? -10.596 2.382 -0.225 1.00 92.12 88 ALA A O 1
ATOM 669 N N . PHE A 1 89 ? -10.759 1.203 1.671 1.00 92.94 89 PHE A N 1
ATOM 670 C CA . PHE A 1 89 ? -10.784 -0.085 0.967 1.00 92.94 89 PHE A CA 1
ATOM 671 C C . PHE A 1 89 ? -12.042 -0.257 0.108 1.00 92.94 89 PHE A C 1
ATOM 673 O O . PHE A 1 89 ? -11.960 -0.776 -1.004 1.00 92.94 89 PHE A O 1
ATOM 680 N N . SER A 1 90 ? -13.170 0.298 0.555 1.00 90.62 90 SER A N 1
ATOM 681 C CA . SER A 1 90 ? -14.427 0.349 -0.200 1.00 90.62 90 SER A CA 1
ATOM 682 C C . SER A 1 90 ? -14.340 1.140 -1.511 1.00 90.62 90 SER A C 1
ATOM 684 O O . SER A 1 90 ? -15.144 0.930 -2.417 1.00 90.62 90 SER A O 1
ATOM 686 N N . SER A 1 91 ? -13.365 2.049 -1.655 1.00 88.44 91 SER A N 1
ATOM 687 C CA . SER A 1 91 ? -13.176 2.804 -2.898 1.00 88.44 91 SER A CA 1
ATOM 688 C C . SER A 1 91 ? -12.235 2.120 -3.886 1.00 88.44 91 SER A C 1
ATOM 690 O O . SER A 1 91 ? -12.177 2.550 -5.041 1.00 88.44 91 SER A O 1
ATOM 692 N N . VAL A 1 92 ? -11.521 1.065 -3.473 1.00 91.00 92 VAL A N 1
ATOM 693 C CA . VAL A 1 92 ? -10.587 0.324 -4.326 1.00 91.00 92 VAL A CA 1
ATOM 694 C C . VAL A 1 92 ? -11.366 -0.425 -5.407 1.00 91.00 92 VAL A C 1
ATOM 696 O O . VAL A 1 92 ? -12.293 -1.185 -5.137 1.00 91.00 92 VAL A O 1
ATOM 699 N N . ARG A 1 93 ? -10.985 -0.204 -6.664 1.00 88.38 93 ARG A N 1
ATOM 700 C CA . ARG A 1 93 ? -11.552 -0.876 -7.846 1.00 88.38 93 ARG A CA 1
ATOM 701 C C . ARG A 1 93 ? -10.615 -1.927 -8.426 1.00 88.38 93 ARG A C 1
ATOM 703 O O . ARG A 1 93 ? -11.058 -2.815 -9.141 1.00 88.38 93 ARG A O 1
ATOM 710 N N . GLY A 1 94 ? -9.340 -1.851 -8.071 1.00 88.81 94 GLY A N 1
ATOM 711 C CA . GLY A 1 94 ? -8.333 -2.847 -8.389 1.00 88.81 94 GLY A CA 1
ATOM 712 C C . GLY A 1 94 ? -6.947 -2.333 -8.053 1.00 88.81 94 GLY A C 1
ATOM 713 O O . GLY A 1 94 ? -6.766 -1.150 -7.740 1.00 88.81 94 GLY A O 1
ATOM 714 N N . ALA A 1 95 ? -5.968 -3.215 -8.164 1.00 91.31 95 ALA A N 1
ATOM 715 C CA . ALA A 1 95 ? -4.569 -2.850 -8.118 1.00 91.31 95 ALA A CA 1
ATOM 716 C C . ALA A 1 95 ? -3.765 -3.586 -9.199 1.00 91.31 95 ALA A C 1
ATOM 718 O O . ALA A 1 95 ? -4.121 -4.692 -9.603 1.00 91.31 95 ALA A O 1
ATOM 719 N N . ASP A 1 96 ? -2.682 -2.972 -9.676 1.00 92.25 96 ASP A N 1
ATOM 720 C CA . ASP A 1 96 ? -1.711 -3.624 -10.558 1.00 92.25 96 ASP A CA 1
ATOM 721 C C . ASP A 1 96 ? -0.270 -3.377 -10.10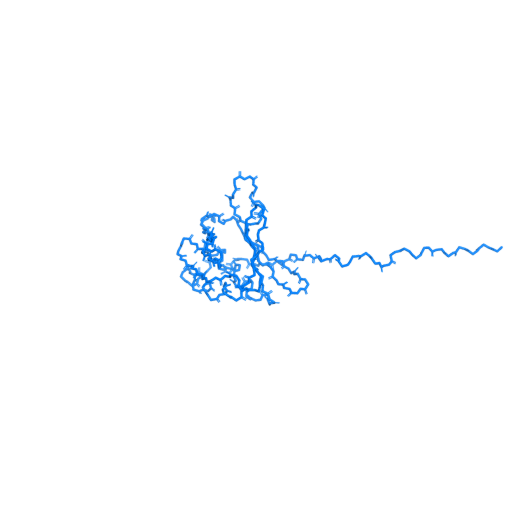1 1.00 92.25 96 ASP A C 1
ATOM 723 O O . ASP A 1 96 ? 0.013 -2.478 -9.303 1.00 92.25 96 ASP A O 1
ATOM 727 N N . LEU A 1 97 ? 0.641 -4.223 -10.583 1.00 94.38 97 LEU A N 1
ATOM 728 C CA . LEU A 1 97 ? 2.074 -4.042 -10.413 1.00 94.38 97 LEU A CA 1
ATOM 729 C C . LEU A 1 97 ? 2.717 -3.658 -11.735 1.00 94.38 97 LEU A C 1
ATOM 731 O O . LEU A 1 97 ? 2.392 -4.196 -12.797 1.00 94.38 97 LEU A O 1
ATOM 735 N N . ALA A 1 98 ? 3.722 -2.800 -11.645 1.00 92.69 98 ALA A N 1
ATOM 736 C CA . ALA A 1 98 ? 4.588 -2.501 -12.761 1.00 92.69 98 ALA A CA 1
ATOM 737 C C . ALA A 1 98 ? 6.051 -2.405 -12.337 1.00 92.69 98 ALA A C 1
ATOM 739 O O . ALA A 1 98 ? 6.394 -1.786 -11.329 1.00 92.69 98 ALA A O 1
ATOM 740 N N . LYS A 1 99 ? 6.934 -2.975 -13.152 1.00 92.81 99 LYS A N 1
ATOM 741 C CA . LYS A 1 99 ? 8.375 -2.828 -13.018 1.00 92.81 99 LYS A CA 1
ATOM 742 C C . LYS A 1 99 ? 8.814 -1.500 -13.621 1.00 92.81 99 LYS A C 1
ATOM 744 O O . LYS A 1 99 ? 8.440 -1.139 -14.738 1.00 92.81 99 LYS A O 1
ATOM 749 N N . LEU A 1 100 ? 9.621 -0.776 -12.864 1.00 90.56 100 LEU A N 1
ATOM 750 C CA . LEU A 1 100 ? 10.342 0.420 -13.273 1.00 90.56 100 LEU A CA 1
ATOM 751 C C . LEU A 1 100 ? 11.849 0.116 -13.238 1.00 90.56 100 LEU A C 1
ATOM 753 O O . LEU A 1 100 ? 12.262 -0.853 -12.599 1.00 90.56 100 LEU A O 1
ATOM 757 N N . PRO A 1 101 ? 12.704 0.937 -13.874 1.00 89.12 101 PRO A N 1
ATOM 758 C CA . PRO A 1 101 ? 14.140 0.657 -13.938 1.00 89.12 101 PRO A CA 1
ATOM 759 C C . PRO A 1 101 ? 14.826 0.435 -12.579 1.00 89.12 101 PRO A C 1
ATOM 761 O O . PRO A 1 101 ? 15.803 -0.302 -12.510 1.00 89.12 101 PRO A O 1
ATOM 764 N N . LEU A 1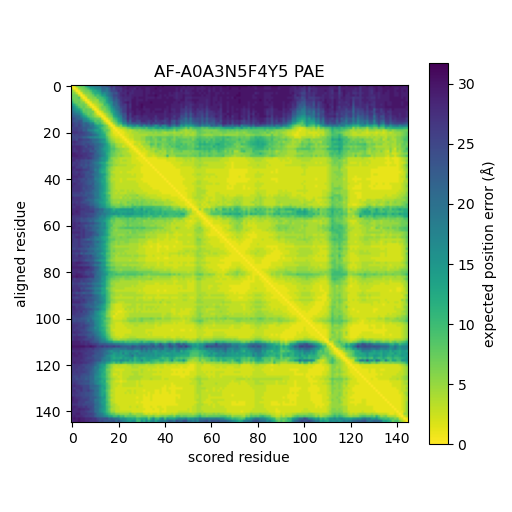 102 ? 14.328 1.063 -11.506 1.00 89.25 102 LEU A N 1
ATOM 765 C CA . LEU A 1 102 ? 14.941 1.035 -10.169 1.00 89.25 102 LEU A CA 1
ATOM 766 C C . LEU A 1 102 ? 13.975 0.603 -9.052 1.00 89.25 102 LEU A C 1
ATOM 768 O O . LEU A 1 102 ? 14.311 0.711 -7.870 1.00 89.25 102 LEU A O 1
ATOM 772 N N . SER A 1 103 ? 12.760 0.183 -9.399 1.00 93.19 103 SER A N 1
ATOM 773 C CA . SER A 1 103 ? 11.720 -0.125 -8.420 1.00 93.19 103 SER A CA 1
ATOM 774 C C . SER A 1 103 ? 10.595 -0.965 -9.014 1.00 93.19 103 SER A C 1
ATOM 776 O O . SER A 1 103 ? 10.475 -1.121 -10.226 1.00 93.19 103 SER A O 1
ATOM 778 N N . VAL A 1 104 ? 9.740 -1.484 -8.143 1.00 94.81 104 VAL A N 1
ATOM 779 C CA . VAL A 1 104 ? 8.444 -2.060 -8.486 1.00 94.81 104 VAL A CA 1
ATOM 780 C C . VAL A 1 104 ? 7.368 -1.168 -7.882 1.00 94.81 104 VAL A C 1
ATOM 782 O O . VAL A 1 104 ? 7.406 -0.869 -6.689 1.00 94.81 104 VAL A O 1
ATOM 785 N N . GLU A 1 105 ? 6.451 -0.702 -8.724 1.00 94.81 105 GLU A N 1
ATOM 786 C CA . GLU A 1 105 ? 5.344 0.190 -8.382 1.00 94.81 105 GLU A CA 1
ATOM 787 C C . GLU A 1 105 ? 4.051 -0.625 -8.286 1.00 94.81 105 GLU A C 1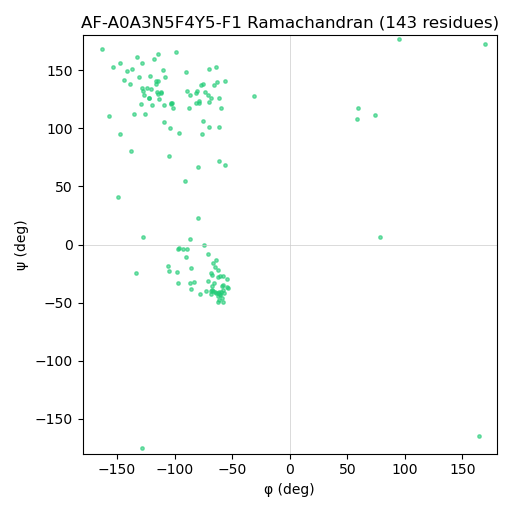
ATOM 789 O O . GLU A 1 105 ? 3.639 -1.257 -9.255 1.00 94.81 105 GLU A O 1
ATOM 794 N N . LEU A 1 106 ? 3.403 -0.577 -7.128 1.00 95.31 106 LEU A N 1
ATOM 795 C CA . LEU A 1 106 ? 2.005 -0.940 -6.937 1.00 95.31 106 LEU A CA 1
ATOM 796 C C . LEU A 1 106 ? 1.139 0.276 -7.233 1.00 95.31 106 LEU A C 1
ATOM 798 O O . LEU A 1 106 ? 1.343 1.334 -6.634 1.00 95.31 106 LEU A O 1
ATOM 802 N N . ARG A 1 107 ? 0.134 0.120 -8.088 1.00 92.94 107 ARG A N 1
ATOM 803 C CA . ARG A 1 107 ? -0.855 1.159 -8.373 1.00 92.94 107 ARG A CA 1
ATOM 804 C C . ARG A 1 107 ? -2.208 0.703 -7.879 1.00 92.94 107 ARG A C 1
ATOM 806 O O . ARG A 1 107 ? -2.649 -0.390 -8.212 1.00 92.94 107 ARG A O 1
ATOM 813 N N . VAL A 1 108 ? -2.870 1.555 -7.108 1.00 92.56 108 VAL A N 1
ATOM 814 C CA . VAL A 1 108 ? -4.222 1.309 -6.612 1.00 92.56 108 VAL A CA 1
ATOM 815 C C . VAL A 1 108 ? -5.188 2.241 -7.332 1.00 92.56 108 VAL A C 1
ATOM 817 O O . VAL A 1 108 ? -5.070 3.472 -7.275 1.00 92.56 108 VAL A O 1
ATOM 820 N N . PHE A 1 109 ? -6.145 1.633 -8.024 1.00 88.69 109 PHE A N 1
ATOM 821 C CA . PHE A 1 109 ? -7.219 2.301 -8.746 1.00 88.69 109 PHE A CA 1
ATOM 822 C C . PHE A 1 109 ? -8.405 2.493 -7.817 1.00 88.69 109 PHE A C 1
ATOM 824 O O . PHE A 1 109 ? -8.821 1.550 -7.140 1.00 88.69 109 PHE A O 1
ATOM 831 N N . VAL A 1 110 ? -8.966 3.701 -7.790 1.00 85.94 110 VAL A N 1
ATOM 832 C CA . VAL A 1 110 ? -10.129 4.000 -6.950 1.00 85.94 110 VAL A CA 1
ATOM 833 C C . VAL A 1 110 ? -11.246 4.653 -7.748 1.00 85.94 110 VAL A C 1
ATOM 835 O O . VAL A 1 110 ? -11.018 5.291 -8.773 1.00 85.94 110 VAL A O 1
ATOM 838 N N . ALA A 1 111 ? -12.468 4.527 -7.245 1.00 72.25 111 ALA A N 1
ATOM 839 C CA . ALA A 1 111 ? -13.647 5.162 -7.813 1.00 72.25 111 ALA A CA 1
ATOM 840 C C . ALA A 1 111 ? -13.759 6.647 -7.424 1.00 72.25 111 ALA A C 1
ATOM 842 O O . ALA A 1 111 ? -14.670 7.036 -6.700 1.00 72.25 111 ALA A O 1
ATOM 843 N N . THR A 1 112 ? -12.850 7.510 -7.879 1.00 67.12 112 THR A N 1
ATOM 844 C CA . THR A 1 112 ? -13.096 8.967 -7.858 1.00 67.12 112 THR A CA 1
ATOM 845 C C . THR A 1 112 ? -13.774 9.408 -9.167 1.00 67.12 112 THR A C 1
ATOM 847 O O . THR A 1 112 ? -13.564 8.795 -10.215 1.00 67.12 112 THR A O 1
ATOM 850 N N . PRO A 1 113 ? -14.633 10.448 -9.151 1.00 52.62 113 PRO A N 1
ATOM 851 C CA . PRO A 1 113 ? -15.909 10.446 -9.884 1.00 52.62 113 PRO A CA 1
ATOM 852 C C . PRO A 1 113 ? -15.842 10.738 -11.398 1.00 52.62 113 PRO A C 1
ATOM 854 O O . PRO A 1 113 ? -16.839 11.165 -11.973 1.00 52.62 113 PRO A O 1
ATOM 857 N N . LYS A 1 114 ? -14.703 10.535 -12.075 1.00 55.00 114 LYS A N 1
ATOM 858 C CA . LYS A 1 114 ? -14.587 10.780 -13.528 1.00 55.00 114 LYS A CA 1
ATOM 859 C C . LYS A 1 114 ? -13.896 9.683 -14.340 1.00 55.00 114 LYS A C 1
ATOM 861 O O . LYS A 1 114 ? -14.185 9.592 -15.528 1.00 55.00 114 LYS A O 1
ATOM 866 N N . ASP A 1 115 ? -13.029 8.856 -13.750 1.00 59.75 115 ASP A N 1
ATOM 867 C CA . ASP A 1 115 ? -12.370 7.763 -14.481 1.00 59.75 115 ASP A CA 1
ATOM 868 C C . ASP A 1 115 ? -11.904 6.644 -13.525 1.00 59.75 115 ASP A C 1
ATOM 870 O O . ASP A 1 115 ? -10.952 6.853 -12.772 1.00 59.75 115 ASP A O 1
ATOM 874 N N . PRO A 1 116 ? -12.528 5.450 -13.556 1.00 58.12 116 PRO A N 1
ATOM 875 C CA . PRO A 1 116 ? -12.154 4.324 -12.698 1.00 58.12 116 PRO A CA 1
ATOM 876 C C . PRO A 1 116 ? -10.810 3.676 -13.077 1.00 58.12 116 PRO A C 1
ATOM 878 O O . PRO A 1 116 ? -10.333 2.808 -12.350 1.00 58.12 116 PRO A O 1
ATOM 881 N N . ARG A 1 117 ? -10.200 4.055 -14.211 1.00 60.25 117 ARG A N 1
ATOM 882 C CA . ARG A 1 117 ? -8.905 3.530 -14.683 1.00 60.25 117 ARG A CA 1
ATOM 883 C C . ARG A 1 117 ? -7.723 4.420 -14.306 1.00 60.25 117 ARG A C 1
ATOM 885 O O . ARG A 1 117 ? -6.578 4.065 -14.592 1.00 60.25 117 ARG A O 1
ATOM 892 N N . LYS A 1 118 ? -7.972 5.568 -13.671 1.00 67.38 118 LYS A N 1
ATOM 893 C CA . LYS A 1 118 ? -6.910 6.398 -13.105 1.00 67.38 118 LYS A CA 1
ATOM 894 C C . LYS A 1 118 ? -6.499 5.841 -11.751 1.00 67.38 118 LYS A C 1
ATOM 896 O O . LYS A 1 118 ? -7.305 5.708 -10.834 1.00 67.38 118 LYS A O 1
ATOM 901 N N . ASP A 1 119 ? -5.224 5.510 -11.630 1.00 67.12 119 ASP A N 1
ATOM 902 C CA . ASP A 1 119 ? -4.644 5.146 -10.349 1.00 67.12 119 ASP A CA 1
ATOM 903 C C . ASP A 1 119 ? -4.472 6.388 -9.478 1.00 67.12 119 ASP A C 1
ATOM 905 O O . ASP A 1 119 ? -3.947 7.407 -9.932 1.00 67.12 119 ASP A O 1
ATOM 909 N N . LEU A 1 120 ? -4.926 6.295 -8.228 1.00 82.25 120 LEU A N 1
ATOM 910 C CA . LEU A 1 120 ? -4.910 7.418 -7.292 1.00 82.25 120 LEU A CA 1
ATOM 911 C C . LEU A 1 120 ? -3.815 7.282 -6.250 1.00 82.25 120 LEU A C 1
ATOM 913 O O . LEU A 1 120 ? -3.405 8.293 -5.700 1.00 82.25 120 LEU A O 1
ATOM 917 N N . PHE A 1 121 ? -3.340 6.068 -5.983 1.00 91.19 121 PHE A N 1
ATOM 918 C CA . PHE A 1 121 ? -2.222 5.828 -5.082 1.00 91.19 121 PHE A CA 1
ATOM 919 C C . PHE A 1 121 ? -1.184 4.959 -5.779 1.00 91.19 121 PHE A C 1
ATOM 921 O O . PHE A 1 121 ? -1.528 3.958 -6.408 1.00 91.19 121 PHE A O 1
ATOM 928 N N . ARG A 1 122 ? 0.087 5.340 -5.654 1.00 93.38 122 ARG A N 1
ATOM 929 C CA . ARG A 1 122 ? 1.228 4.560 -6.140 1.00 93.38 122 ARG A CA 1
ATOM 930 C C . ARG A 1 122 ? 2.213 4.348 -5.011 1.00 93.38 122 ARG A C 1
ATOM 932 O O . ARG A 1 122 ? 2.636 5.328 -4.403 1.00 93.38 122 ARG A O 1
ATOM 939 N N . P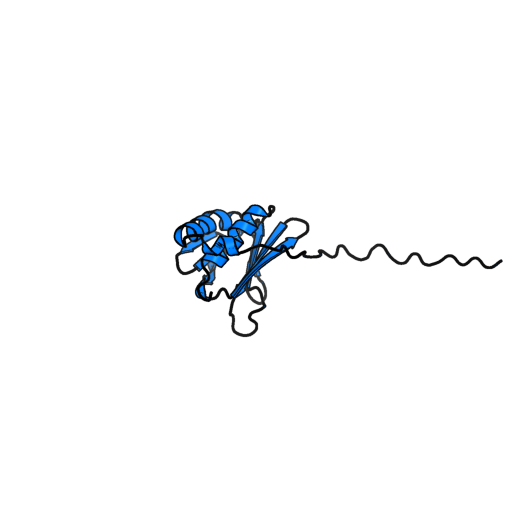HE A 1 123 ? 2.604 3.106 -4.778 1.00 94.94 123 PHE A N 1
ATOM 940 C CA . PHE A 1 123 ? 3.563 2.721 -3.750 1.00 94.94 123 PHE A CA 1
ATOM 941 C C . PHE A 1 123 ? 4.722 1.987 -4.412 1.00 94.94 123 PHE A C 1
ATOM 943 O O . PHE A 1 123 ? 4.491 1.017 -5.128 1.00 94.94 123 PHE A O 1
ATOM 950 N N . SER A 1 124 ? 5.958 2.423 -4.180 1.00 95.00 124 SER A N 1
ATOM 951 C CA . SER A 1 124 ? 7.120 1.827 -4.844 1.00 95.00 124 SER A CA 1
ATOM 952 C C . SER A 1 124 ? 8.121 1.245 -3.854 1.00 95.00 124 SER A C 1
ATOM 954 O O . SER A 1 124 ? 8.534 1.913 -2.901 1.00 95.00 124 SER A O 1
ATOM 956 N N . TRP A 1 125 ? 8.583 0.029 -4.135 1.00 95.56 125 TRP A N 1
ATOM 957 C CA . TRP A 1 125 ? 9.660 -0.659 -3.416 1.00 95.56 125 TRP A CA 1
ATOM 958 C C . TRP A 1 125 ? 10.830 -0.939 -4.355 1.00 95.56 125 TRP A C 1
ATOM 960 O O . TRP A 1 125 ? 10.673 -0.938 -5.570 1.00 95.56 125 TRP A O 1
ATOM 970 N N . ARG A 1 126 ? 12.026 -1.175 -3.807 1.00 94.25 126 ARG A N 1
ATOM 971 C CA . ARG A 1 126 ? 13.180 -1.617 -4.615 1.00 94.25 126 ARG A CA 1
ATOM 972 C C . ARG A 1 126 ? 13.026 -3.056 -5.102 1.00 94.25 126 ARG A C 1
ATOM 974 O O . ARG A 1 126 ? 13.520 -3.394 -6.169 1.00 94.25 126 ARG A O 1
ATOM 981 N N . GLU A 1 127 ? 12.356 -3.875 -4.303 1.00 94.81 127 GLU A N 1
ATOM 982 C CA . GLU A 1 127 ? 12.184 -5.307 -4.518 1.00 94.81 127 GLU A CA 1
ATOM 983 C C . GLU A 1 127 ? 10.731 -5.614 -4.887 1.00 94.81 127 GLU A C 1
ATOM 985 O O . GLU A 1 127 ? 9.811 -4.912 -4.463 1.00 94.81 127 GLU A O 1
ATOM 990 N N . GLU A 1 128 ? 10.527 -6.671 -5.671 1.00 94.50 128 GLU A N 1
ATOM 991 C CA . GLU A 1 128 ? 9.200 -7.081 -6.139 1.00 94.50 128 GLU A CA 1
ATOM 992 C C . GLU A 1 128 ? 8.351 -7.699 -5.029 1.00 94.50 128 GLU A C 1
ATOM 994 O O . GLU A 1 128 ? 7.162 -7.405 -4.937 1.00 94.50 128 GLU A O 1
ATOM 999 N N . GLU A 1 129 ? 8.955 -8.520 -4.167 1.00 94.81 129 GLU A N 1
ATOM 1000 C CA . GLU A 1 129 ? 8.216 -9.297 -3.171 1.00 94.81 129 GLU A CA 1
ATOM 1001 C C . GLU A 1 129 ? 7.395 -8.415 -2.210 1.00 94.81 129 GLU A C 1
ATOM 1003 O O . GLU A 1 129 ? 6.196 -8.659 -2.066 1.00 94.81 129 GLU A O 1
ATOM 1008 N N . PRO A 1 130 ? 7.933 -7.318 -1.634 1.00 95.31 130 PRO A N 1
ATOM 1009 C CA . PRO A 1 130 ? 7.123 -6.385 -0.850 1.00 95.31 130 PRO A CA 1
ATOM 1010 C C . PRO A 1 130 ? 5.946 -5.788 -1.634 1.00 95.31 130 PRO A C 1
ATOM 1012 O O . PRO A 1 130 ? 4.856 -5.646 -1.083 1.00 95.31 130 PRO A O 1
ATOM 1015 N N . ALA A 1 131 ? 6.142 -5.462 -2.915 1.00 95.38 131 ALA A N 1
ATOM 1016 C CA . ALA A 1 131 ? 5.090 -4.900 -3.757 1.00 95.38 131 ALA A CA 1
ATOM 1017 C C . ALA A 1 131 ? 3.991 -5.936 -4.047 1.00 95.38 131 ALA A C 1
ATOM 1019 O O . ALA A 1 131 ? 2.806 -5.623 -3.935 1.00 95.38 131 ALA A O 1
ATOM 1020 N N . ARG A 1 132 ? 4.378 -7.183 -4.343 1.00 95.56 132 ARG A N 1
ATOM 1021 C CA . ARG A 1 132 ? 3.473 -8.321 -4.568 1.00 95.56 132 ARG A CA 1
ATOM 1022 C C . ARG A 1 132 ? 2.649 -8.646 -3.331 1.00 95.56 132 ARG A C 1
ATOM 1024 O O . ARG A 1 132 ? 1.426 -8.696 -3.422 1.00 95.56 132 ARG A O 1
ATOM 1031 N N . ARG A 1 133 ? 3.286 -8.763 -2.165 1.00 95.56 133 ARG A N 1
ATOM 1032 C CA . ARG A 1 133 ? 2.578 -8.964 -0.891 1.00 95.56 133 ARG A CA 1
ATOM 1033 C C . ARG A 1 133 ? 1.615 -7.813 -0.597 1.00 95.56 133 ARG A C 1
ATOM 1035 O O . ARG A 1 133 ? 0.489 -8.048 -0.176 1.00 95.56 133 ARG A O 1
ATOM 1042 N N . CYS A 1 134 ? 2.024 -6.572 -0.865 1.00 95.81 134 CYS A N 1
ATOM 1043 C CA . CYS A 1 134 ? 1.155 -5.414 -0.677 1.00 95.81 134 CYS A CA 1
ATOM 1044 C C . CYS A 1 134 ? -0.062 -5.438 -1.619 1.00 95.81 134 CYS A C 1
ATOM 1046 O O . CYS A 1 134 ? -1.166 -5.135 -1.171 1.00 95.81 134 CYS A O 1
ATOM 1048 N N . LEU A 1 135 ? 0.115 -5.831 -2.888 1.00 95.62 135 LEU A N 1
ATOM 1049 C CA . LEU A 1 135 ? -0.984 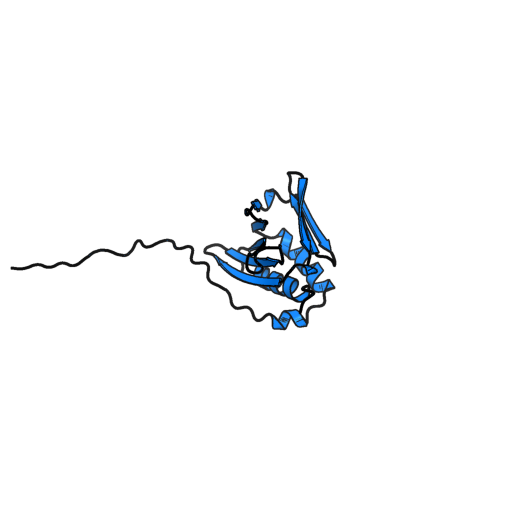-6.030 -3.841 1.00 95.62 135 LEU A CA 1
ATOM 1050 C C . LEU A 1 135 ? -1.983 -7.073 -3.321 1.00 95.62 135 LEU A C 1
ATOM 1052 O O . LEU A 1 135 ? -3.179 -6.799 -3.283 1.00 95.62 135 LEU A O 1
ATOM 1056 N N . GLU A 1 136 ? -1.498 -8.236 -2.880 1.00 94.69 136 GLU A N 1
ATOM 1057 C CA . GLU A 1 136 ? -2.348 -9.295 -2.324 1.00 94.69 136 GLU A CA 1
ATOM 1058 C C . GLU A 1 136 ? -3.175 -8.797 -1.134 1.00 94.69 136 GLU A C 1
ATOM 1060 O O . GLU A 1 136 ? -4.365 -9.090 -1.049 1.00 94.69 136 GLU A O 1
ATOM 1065 N N . TYR A 1 137 ? -2.583 -8.001 -0.239 1.00 96.12 137 TYR A N 1
ATOM 1066 C CA . TYR A 1 137 ? -3.309 -7.447 0.904 1.00 96.12 137 TYR A CA 1
ATOM 1067 C C . TYR A 1 137 ? -4.378 -6.426 0.501 1.00 96.12 137 TYR A C 1
ATOM 1069 O O . TYR A 1 137 ? -5.464 -6.442 1.076 1.00 96.12 137 TYR A O 1
ATOM 1077 N N . PHE A 1 138 ? -4.119 -5.567 -0.491 1.00 95.12 138 PHE A N 1
ATOM 1078 C CA . PHE A 1 138 ? -5.150 -4.659 -1.008 1.00 95.12 138 PHE A CA 1
ATOM 1079 C C . PHE A 1 138 ? -6.286 -5.411 -1.711 1.00 95.12 138 PHE A C 1
ATOM 1081 O O . PHE A 1 138 ? -7.448 -5.064 -1.517 1.00 95.12 138 PHE A O 1
ATOM 1088 N N . GLU A 1 139 ? -5.977 -6.453 -2.485 1.00 93.19 139 GLU A N 1
ATOM 1089 C CA . GLU A 1 139 ? -6.992 -7.287 -3.143 1.00 93.19 139 GLU A CA 1
ATOM 1090 C C . GLU A 1 139 ? -7.820 -8.099 -2.132 1.00 93.19 139 GLU A C 1
ATOM 1092 O O . GLU A 1 139 ? -9.026 -8.249 -2.318 1.00 93.19 139 GLU A O 1
ATOM 1097 N N . ALA A 1 140 ? -7.213 -8.570 -1.037 1.00 92.94 140 ALA A N 1
ATOM 1098 C CA . ALA A 1 140 ? -7.909 -9.272 0.046 1.00 92.94 140 ALA A CA 1
ATOM 1099 C C . ALA A 1 140 ? -8.868 -8.369 0.845 1.00 92.94 140 ALA A C 1
ATOM 1101 O O . ALA A 1 140 ? -9.823 -8.856 1.446 1.00 92.94 140 ALA A O 1
ATOM 1102 N N . LEU A 1 141 ? -8.607 -7.059 0.875 1.00 93.50 141 LEU A N 1
ATOM 1103 C CA . LEU A 1 141 ? -9.400 -6.070 1.615 1.00 93.50 141 LEU A CA 1
ATOM 1104 C C . LEU A 1 141 ? -10.434 -5.345 0.744 1.00 93.50 141 LEU A C 1
ATOM 1106 O O . LEU A 1 141 ? -11.202 -4.538 1.262 1.00 93.50 141 LEU A O 1
ATOM 1110 N N . ARG A 1 142 ? -10.472 -5.609 -0.567 1.00 90.31 142 ARG A N 1
ATOM 1111 C CA . ARG A 1 142 ? -11.424 -4.978 -1.488 1.00 90.31 142 ARG A CA 1
ATOM 1112 C C . ARG A 1 142 ? -12.846 -5.498 -1.246 1.00 90.31 142 ARG A C 1
ATOM 1114 O O . ARG A 1 142 ? -13.071 -6.703 -1.270 1.00 90.31 142 ARG A O 1
ATOM 1121 N N . GLU A 1 143 ? -13.805 -4.585 -1.081 1.00 80.81 143 GLU A N 1
ATOM 1122 C CA . GLU A 1 143 ? -15.198 -4.931 -0.739 1.00 80.81 143 GLU A CA 1
ATOM 1123 C C . GLU A 1 143 ? -16.063 -5.334 -1.954 1.00 80.81 143 GLU A C 1
ATOM 1125 O O . GLU A 1 143 ? -16.923 -6.199 -1.824 1.00 80.81 143 GLU A O 1
ATOM 1130 N N . ASP A 1 144 ? -15.815 -4.775 -3.145 1.00 64.38 144 ASP A N 1
ATOM 1131 C CA . ASP A 1 144 ? -16.625 -5.020 -4.356 1.00 64.38 144 ASP A CA 1
ATOM 1132 C C . ASP A 1 144 ? -16.095 -6.207 -5.196 1.00 64.38 144 ASP A C 1
ATOM 1134 O O . ASP A 1 144 ? -15.745 -6.040 -6.368 1.00 64.38 144 ASP A O 1
ATOM 1138 N N . ARG A 1 145 ? -15.944 -7.393 -4.595 1.00 56.34 145 ARG A N 1
ATOM 1139 C CA . ARG A 1 145 ? -15.533 -8.613 -5.320 1.00 56.34 145 ARG A CA 1
ATOM 1140 C C . ARG A 1 145 ? -16.700 -9.354 -5.966 1.00 56.34 145 ARG A C 1
ATOM 1142 O O . ARG A 1 145 ? -17.736 -9.536 -5.293 1.00 56.34 145 ARG A O 1
#

Secondary structure (DSSP, 8-state):
----------S-------PEEEP--GGGGGGS-HHHHHHHHHHHGGG-SEEEETTTTEEEEGGGEEEEEEETTEEEEEETTS-EEEEEGGGEEEEEEEEETTEEEEEEEE--TT-TTSEEEEEEESSHHHHHHHHHHHHHT-S--

Nearest PDB structures (foldseek):
  2yf0-assembly1_A-2  TM=7.246E-01  e=3.989E-02  Homo sapiens
  7lc1-assembly1_B  TM=5.533E-01  e=6.9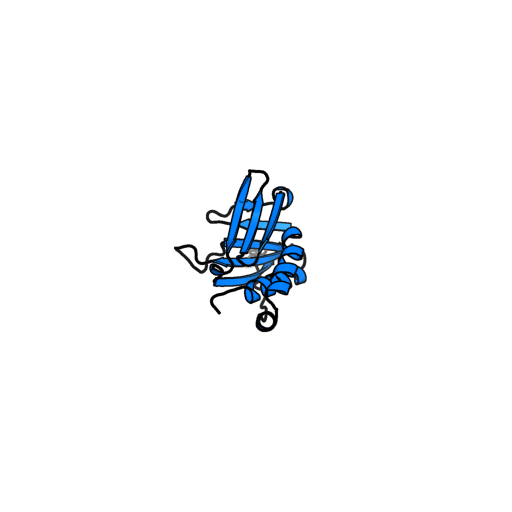96E-03  Homo sapiens
  6zyx-assembly1_Y  TM=5.408E-01  e=4.305E-01  Tetrahymena thermophila CU428
  6zyw-assembly1_Y  TM=5.408E-01  e=4.305E-01  Tetrahymena thermophila SB210
  6y8w-assembly1_B  TM=6.191E-01  e=1.223E+00  Rhodospirillum rubrum

Sequence (145 aa):
MTTRATALFFILAGLSACREPIAVDTRAAEGIPSKIAIEGLRELLPKVVYLSCGDPRVEISRSEVTSWAVDEKGVELRTRAGLSHRLAFSSVRGADLAKLPLSVELRVFVATPKDPRKDLFRFSWREEEPARRCLEYFEALREDR